Protein AF-A0A558DMS9-F1 (afdb_monomer)

Solvent-accessible surface area (backbone atoms only — not comparable to full-atom values): 8642 Å² total; per-residue (Å²): 132,70,65,67,60,57,53,51,52,50,53,49,52,50,54,50,53,58,48,52,55,51,52,51,56,48,52,54,50,48,52,52,50,51,58,52,42,61,64,50,72,78,49,98,41,76,70,55,54,54,52,42,57,51,50,52,56,46,49,56,48,51,50,52,49,54,73,65,46,48,56,64,59,50,47,47,48,49,48,51,48,54,68,63,24,43,17,42,51,52,49,53,51,38,53,75,72,70,45,51,57,54,52,51,13,58,65,29,76,53,48,40,69,59,46,51,34,24,46,70,58,78,39,86,80,55,91,53,44,60,38,43,19,60,66,68,64,29,17,46,61,14,54,63,67,29,82,92,74,38,63,58,60,53,75,85,127

Structure (mmCIF, N/CA/C/O backbone):
data_AF-A0A558DMS9-F1
#
_entry.id   AF-A0A558DMS9-F1
#
loop_
_atom_site.group_PDB
_atom_site.id
_atom_site.type_symbol
_atom_site.label_atom_id
_atom_site.label_alt_id
_atom_site.label_comp_id
_atom_site.label_asym_id
_atom_site.label_entity_id
_atom_site.label_seq_id
_atom_site.pdbx_PDB_ins_code
_atom_site.Cartn_x
_atom_site.Cartn_y
_atom_site.Cartn_z
_atom_site.occupancy
_atom_site.B_iso_or_equiv
_atom_site.auth_seq_id
_atom_site.auth_comp_id
_atom_site.auth_asym_id
_atom_site.auth_atom_id
_atom_site.pdbx_PDB_model_num
ATOM 1 N N . MET A 1 1 ? 2.269 20.772 12.773 1.00 45.16 1 MET A N 1
ATOM 2 C CA . MET A 1 1 ? 3.107 20.699 11.558 1.00 45.16 1 MET A CA 1
ATOM 3 C C . MET A 1 1 ? 3.693 19.303 11.498 1.00 45.16 1 MET A C 1
ATOM 5 O O . MET A 1 1 ? 4.487 18.946 12.363 1.00 45.16 1 MET A O 1
ATOM 9 N N . ASP A 1 2 ? 3.173 18.487 10.588 1.00 45.91 2 ASP A N 1
ATOM 10 C CA . ASP A 1 2 ? 3.443 17.053 10.488 1.00 45.91 2 ASP A CA 1
ATOM 11 C C . ASP A 1 2 ? 4.803 16.800 9.820 1.00 45.91 2 ASP A C 1
ATOM 13 O O . ASP A 1 2 ? 4.915 16.577 8.618 1.00 45.91 2 ASP A O 1
ATOM 17 N N . LYS A 1 3 ? 5.862 16.848 10.635 1.00 43.94 3 LYS A N 1
ATOM 18 C CA . LYS A 1 3 ? 7.249 16.634 10.195 1.00 43.94 3 LYS A CA 1
ATOM 19 C C . LYS A 1 3 ? 7.481 15.242 9.585 1.00 43.94 3 LYS A C 1
ATOM 21 O O . LYS A 1 3 ? 8.510 15.030 8.944 1.00 43.94 3 LYS A O 1
ATOM 26 N N . SER A 1 4 ? 6.574 14.285 9.803 1.00 47.12 4 SER A N 1
ATOM 27 C CA . SER A 1 4 ? 6.704 12.916 9.297 1.00 47.12 4 SER A CA 1
ATOM 28 C C . SER A 1 4 ? 6.374 12.838 7.806 1.00 47.12 4 SER A C 1
ATOM 30 O O . SER A 1 4 ? 7.122 12.214 7.053 1.00 47.12 4 SER A O 1
ATOM 32 N N . ASN A 1 5 ? 5.325 13.544 7.374 1.00 41.41 5 ASN A N 1
ATOM 33 C CA . ASN A 1 5 ? 4.910 13.609 5.974 1.00 41.41 5 ASN A CA 1
ATOM 34 C C . ASN A 1 5 ? 5.937 14.366 5.112 1.00 41.41 5 ASN A C 1
ATOM 36 O O . ASN A 1 5 ? 6.397 13.854 4.092 1.00 41.41 5 ASN A O 1
ATOM 40 N N . ASP A 1 6 ? 6.423 15.510 5.605 1.00 42.59 6 ASP A N 1
ATOM 41 C CA . ASP A 1 6 ? 7.440 16.315 4.912 1.00 42.59 6 ASP A CA 1
ATOM 42 C C . ASP A 1 6 ? 8.760 15.544 4.730 1.00 42.59 6 ASP A C 1
ATOM 44 O O . ASP A 1 6 ? 9.391 15.594 3.676 1.00 42.59 6 ASP A O 1
ATOM 48 N N . THR A 1 7 ? 9.161 14.752 5.730 1.00 44.72 7 THR A N 1
ATOM 49 C CA . THR A 1 7 ? 10.380 13.930 5.655 1.00 44.72 7 THR A CA 1
ATOM 50 C C . THR A 1 7 ? 10.251 12.799 4.630 1.00 44.72 7 THR A C 1
ATOM 52 O O . THR A 1 7 ? 11.232 12.449 3.971 1.00 44.72 7 THR A O 1
ATOM 55 N N . GLN A 1 8 ? 9.063 12.205 4.483 1.00 44.59 8 GLN A N 1
ATOM 56 C CA . GLN A 1 8 ? 8.821 11.163 3.481 1.00 44.59 8 GLN A CA 1
ATOM 57 C C . GLN A 1 8 ? 8.759 11.744 2.070 1.00 44.59 8 GLN A C 1
ATOM 59 O O . GLN A 1 8 ? 9.363 11.179 1.158 1.00 44.59 8 GLN A O 1
ATOM 64 N N . GLN A 1 9 ? 8.135 12.912 1.914 1.00 43.34 9 GLN A N 1
ATOM 65 C CA . GLN A 1 9 ? 8.091 13.624 0.643 1.00 43.34 9 GLN A CA 1
ATOM 66 C C . GLN A 1 9 ? 9.499 14.004 0.169 1.00 43.34 9 GLN A C 1
ATOM 68 O O . GLN A 1 9 ? 9.856 13.744 -0.975 1.00 43.34 9 GLN A O 1
ATOM 73 N N . VAL A 1 10 ? 10.346 14.524 1.063 1.00 45.84 10 VAL A N 1
ATOM 74 C CA . VAL A 1 10 ? 11.738 14.878 0.737 1.00 45.84 10 VAL A CA 1
ATOM 75 C C . VAL A 1 10 ? 12.563 13.646 0.350 1.00 45.84 10 VAL A C 1
ATOM 77 O O . VAL A 1 10 ? 13.302 13.686 -0.632 1.00 45.84 10 VAL A O 1
ATOM 80 N N . LYS A 1 11 ? 12.416 12.522 1.065 1.00 45.69 11 LYS A N 1
ATOM 81 C CA . LYS A 1 11 ? 13.085 11.257 0.706 1.00 45.69 11 LYS A CA 1
ATOM 82 C C . LYS A 1 11 ? 12.637 10.732 -0.656 1.00 45.69 11 LYS A C 1
ATOM 84 O O . LYS A 1 11 ? 13.452 10.183 -1.394 1.00 45.69 11 LYS A O 1
ATOM 89 N N . HIS A 1 12 ? 11.357 10.886 -0.981 1.00 44.72 12 HIS A N 1
ATOM 90 C CA . HIS A 1 12 ? 10.821 10.511 -2.281 1.00 44.72 12 HIS A CA 1
ATOM 91 C C . HIS A 1 12 ? 11.419 11.372 -3.397 1.00 44.72 12 HIS A C 1
ATOM 93 O O . HIS A 1 12 ? 11.981 10.819 -4.339 1.00 44.72 12 HIS A O 1
ATOM 99 N N . THR A 1 13 ? 11.409 12.697 -3.235 1.00 43.94 13 THR A N 1
ATOM 100 C CA . THR A 1 13 ? 11.973 13.636 -4.213 1.00 43.94 13 THR A CA 1
ATOM 101 C C . THR A 1 13 ? 13.469 13.406 -4.435 1.00 43.94 13 THR A C 1
ATOM 103 O O . THR A 1 13 ? 13.917 13.361 -5.574 1.00 43.94 13 THR A O 1
ATOM 106 N N . ILE A 1 14 ? 14.253 13.186 -3.371 1.00 45.88 14 ILE A N 1
ATOM 107 C CA . ILE A 1 14 ? 15.692 12.889 -3.486 1.00 45.88 14 ILE A CA 1
ATOM 108 C C . ILE A 1 14 ? 15.925 11.594 -4.272 1.00 45.88 14 ILE A C 1
ATOM 110 O O . ILE A 1 14 ? 16.760 11.560 -5.171 1.00 45.88 14 ILE A O 1
ATOM 114 N N . ASN A 1 15 ? 15.167 10.536 -3.978 1.00 43.75 15 ASN A N 1
ATOM 115 C CA . ASN A 1 15 ? 15.285 9.275 -4.711 1.00 43.75 15 ASN A CA 1
ATOM 116 C C . ASN A 1 15 ? 14.862 9.411 -6.182 1.00 43.75 15 ASN A C 1
ATOM 118 O O . ASN A 1 15 ? 15.450 8.749 -7.036 1.00 43.75 15 ASN A O 1
ATOM 122 N N . GLN A 1 16 ? 13.871 10.254 -6.487 1.00 45.78 16 GLN A N 1
ATOM 123 C CA . GLN A 1 16 ? 13.472 10.563 -7.863 1.00 45.78 16 GLN A CA 1
ATOM 124 C C . GLN A 1 16 ? 14.583 11.297 -8.620 1.00 45.78 16 GLN A C 1
ATOM 126 O O . GLN A 1 16 ? 14.939 10.866 -9.712 1.00 45.78 16 GLN A O 1
ATOM 131 N N . LEU A 1 17 ? 15.182 12.330 -8.017 1.00 43.41 17 LEU A N 1
ATOM 132 C CA . LEU A 1 17 ? 16.268 13.110 -8.623 1.00 43.41 17 LEU A CA 1
ATOM 133 C C . LEU A 1 17 ? 17.521 12.262 -8.873 1.00 43.41 17 LEU A C 1
ATOM 135 O O . LEU A 1 17 ? 18.005 12.218 -9.996 1.00 43.41 17 LEU A O 1
ATOM 139 N N . ILE A 1 18 ? 17.973 11.495 -7.871 1.00 49.28 18 ILE A N 1
ATOM 140 C CA . ILE A 1 18 ? 19.126 10.584 -8.012 1.00 49.28 18 ILE A CA 1
ATOM 141 C C . ILE A 1 18 ? 18.902 9.577 -9.146 1.00 49.28 18 ILE A C 1
ATOM 143 O O . ILE A 1 18 ? 19.837 9.202 -9.842 1.00 49.28 18 ILE A O 1
ATOM 147 N N . THR A 1 19 ? 17.664 9.118 -9.332 1.00 51.53 19 THR A N 1
ATOM 148 C CA . THR A 1 19 ? 17.351 8.151 -10.391 1.00 51.53 19 THR A CA 1
ATOM 149 C C . THR A 1 19 ? 17.368 8.803 -11.766 1.00 51.53 19 THR A C 1
ATOM 151 O O . THR A 1 19 ? 17.946 8.225 -12.677 1.00 51.53 19 THR A O 1
ATOM 154 N N . CYS A 1 20 ? 16.806 10.007 -11.892 1.00 51.50 20 CYS A N 1
ATOM 155 C CA . CYS A 1 20 ? 16.817 10.768 -13.138 1.00 51.50 20 CYS A CA 1
ATOM 156 C C . CYS A 1 20 ? 18.252 11.077 -13.594 1.00 51.50 20 CYS A C 1
ATOM 158 O O . CYS A 1 20 ? 18.570 10.903 -14.764 1.00 51.50 20 CYS A O 1
ATOM 160 N N . ASP A 1 21 ? 19.135 11.453 -12.662 1.00 52.41 21 ASP A N 1
ATOM 161 C CA . ASP A 1 21 ? 20.542 11.748 -12.964 1.00 52.41 21 ASP A CA 1
ATOM 162 C C . ASP A 1 21 ? 21.333 10.490 -13.373 1.00 52.41 21 ASP A C 1
ATOM 164 O O . ASP A 1 21 ? 22.206 10.554 -14.238 1.00 52.41 21 ASP A O 1
ATOM 168 N N . ILE A 1 22 ? 21.028 9.327 -12.779 1.00 55.91 22 ILE A N 1
ATOM 169 C CA . ILE A 1 22 ? 21.644 8.045 -13.163 1.00 55.91 22 ILE A CA 1
ATOM 170 C C . ILE A 1 22 ? 21.154 7.594 -14.543 1.00 55.91 22 ILE A C 1
ATOM 172 O O . ILE A 1 22 ? 21.956 7.103 -15.332 1.00 55.91 22 ILE A O 1
ATOM 176 N N . GLU A 1 23 ? 19.858 7.737 -14.830 1.00 57.91 23 GLU A N 1
ATOM 177 C CA . GLU A 1 23 ? 19.277 7.404 -16.136 1.00 57.91 23 GLU A CA 1
ATOM 178 C C . GLU A 1 23 ? 19.878 8.295 -17.234 1.00 57.91 23 GLU A C 1
ATOM 180 O O . GLU A 1 23 ? 20.416 7.763 -18.202 1.00 57.91 23 GLU A O 1
ATOM 185 N N . GLN A 1 24 ? 19.939 9.613 -17.014 1.00 60.78 24 GLN A N 1
ATOM 186 C CA . GLN A 1 24 ? 20.572 10.555 -17.943 1.00 60.78 24 GLN A CA 1
ATOM 187 C C . GLN A 1 24 ? 22.062 10.246 -18.159 1.00 60.78 24 GLN A C 1
ATOM 189 O O . GLN A 1 24 ? 22.531 10.216 -19.290 1.00 60.78 24 GLN A O 1
ATOM 194 N N . GLY A 1 25 ? 22.811 9.943 -17.092 1.00 62.88 25 GLY A N 1
ATOM 195 C CA . GLY A 1 25 ? 24.231 9.599 -17.205 1.00 62.88 25 GLY A CA 1
ATOM 196 C C . GLY A 1 25 ? 24.503 8.286 -17.953 1.00 62.88 25 GLY A C 1
ATOM 197 O O . GLY A 1 25 ? 25.584 8.116 -18.519 1.00 62.88 25 GLY A O 1
ATOM 198 N N . ILE A 1 26 ? 23.546 7.351 -17.966 1.00 61.25 26 ILE A N 1
ATOM 199 C CA . ILE A 1 26 ? 23.628 6.116 -18.758 1.00 61.25 26 ILE A CA 1
ATOM 200 C C . ILE A 1 26 ? 23.310 6.404 -20.226 1.00 61.25 26 ILE A C 1
ATOM 202 O O . ILE A 1 26 ? 24.049 5.931 -21.091 1.00 61.25 26 ILE A O 1
ATOM 206 N N . ASP A 1 27 ? 22.271 7.190 -20.504 1.00 57.38 27 ASP A N 1
ATOM 207 C CA . ASP A 1 27 ? 21.890 7.575 -21.866 1.00 57.38 27 ASP A CA 1
ATOM 208 C C . ASP A 1 27 ? 23.010 8.380 -22.547 1.00 57.38 27 ASP A C 1
ATOM 210 O O . ASP A 1 27 ? 23.439 8.027 -23.647 1.00 57.38 27 ASP A O 1
ATOM 214 N N . ASP A 1 28 ? 23.596 9.355 -21.844 1.00 62.84 28 ASP A N 1
ATOM 215 C CA . ASP A 1 28 ? 24.737 10.146 -22.324 1.00 62.84 28 ASP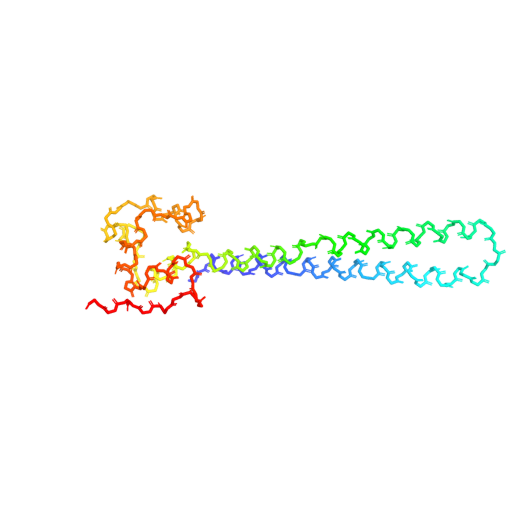 A CA 1
ATOM 216 C C . ASP A 1 28 ? 25.965 9.257 -22.619 1.00 62.84 28 ASP A C 1
ATOM 218 O O . ASP A 1 28 ? 26.708 9.473 -23.585 1.00 62.84 28 ASP A O 1
ATOM 222 N N . ALA A 1 29 ? 26.198 8.226 -21.796 1.00 56.59 29 ALA A N 1
ATOM 223 C CA . ALA A 1 29 ? 27.284 7.272 -22.003 1.00 56.59 29 ALA A CA 1
ATOM 224 C C . ALA A 1 29 ? 27.031 6.364 -23.217 1.00 56.59 29 ALA A C 1
ATOM 226 O O . ALA A 1 29 ? 27.971 6.066 -23.956 1.00 56.59 29 ALA A O 1
ATOM 227 N N . ILE A 1 30 ? 25.785 5.940 -23.447 1.00 59.72 30 ILE A N 1
ATOM 228 C CA . ILE A 1 30 ? 25.387 5.158 -24.625 1.00 59.72 30 ILE A CA 1
ATOM 229 C C . ILE A 1 30 ? 25.558 5.994 -25.895 1.00 59.72 30 ILE A C 1
ATOM 231 O O . ILE A 1 30 ? 26.208 5.532 -26.834 1.00 59.72 30 ILE A O 1
ATOM 235 N N . GLU A 1 31 ? 25.065 7.232 -25.902 1.00 64.19 31 GLU A N 1
ATOM 236 C CA . GLU A 1 31 ? 25.185 8.148 -27.038 1.00 64.19 31 GLU A CA 1
ATOM 237 C C . GLU A 1 31 ? 26.660 8.434 -27.355 1.00 64.19 31 GLU A C 1
ATOM 239 O O . GLU A 1 31 ? 27.102 8.296 -28.496 1.00 64.19 31 GLU A O 1
ATOM 244 N N . THR A 1 32 ? 27.479 8.697 -26.331 1.00 62.41 32 THR A N 1
ATOM 245 C CA . THR A 1 32 ? 28.927 8.899 -26.498 1.00 62.41 32 THR A CA 1
ATOM 246 C C . THR A 1 32 ? 29.613 7.670 -27.104 1.00 62.41 32 THR A C 1
ATOM 248 O O . THR A 1 32 ? 30.488 7.803 -27.966 1.00 62.41 32 THR A O 1
ATOM 251 N N . LEU A 1 33 ? 29.233 6.460 -26.684 1.00 59.47 33 LEU A N 1
ATOM 252 C CA . LEU A 1 33 ? 29.780 5.211 -27.218 1.00 59.47 33 LEU A CA 1
ATOM 253 C C . LEU A 1 33 ? 29.367 4.980 -28.678 1.00 59.47 33 LEU A C 1
ATOM 255 O O . LEU A 1 33 ? 30.213 4.577 -29.478 1.00 59.47 33 LEU A O 1
ATOM 259 N N . GLN A 1 34 ? 28.116 5.276 -29.036 1.00 64.12 34 GLN A N 1
ATOM 260 C CA . GLN A 1 34 ? 27.599 5.168 -30.405 1.00 64.12 34 GLN A CA 1
ATOM 261 C C . GLN A 1 34 ? 28.264 6.189 -31.340 1.00 64.12 34 GLN A C 1
ATOM 263 O O . GLN A 1 34 ? 28.833 5.807 -32.361 1.00 64.12 34 GLN A O 1
ATOM 268 N N . MET A 1 35 ? 28.331 7.462 -30.936 1.00 60.59 35 MET A N 1
ATOM 269 C CA . MET A 1 35 ? 29.022 8.516 -31.691 1.00 60.59 35 MET A CA 1
ATOM 270 C C . MET A 1 35 ? 30.518 8.218 -31.877 1.00 60.59 35 MET A C 1
ATOM 272 O O . MET A 1 35 ? 31.117 8.562 -32.900 1.00 60.59 35 MET A O 1
ATOM 276 N N . THR A 1 36 ? 31.157 7.588 -30.885 1.00 56.31 36 THR A N 1
ATOM 277 C CA . THR A 1 36 ? 32.565 7.180 -30.985 1.00 56.31 36 THR A CA 1
ATOM 278 C C . THR A 1 36 ? 32.736 5.997 -31.939 1.00 56.31 36 THR A C 1
ATOM 280 O O . THR A 1 36 ? 33.696 5.983 -32.705 1.00 56.31 36 THR A O 1
ATOM 283 N N . ALA A 1 37 ? 31.812 5.034 -31.939 1.00 57.00 37 ALA A N 1
ATOM 284 C CA . ALA A 1 37 ? 31.821 3.909 -32.870 1.00 57.00 37 ALA A CA 1
ATOM 285 C C . ALA A 1 37 ? 31.676 4.378 -34.331 1.00 57.00 37 ALA A C 1
ATOM 287 O O . ALA A 1 37 ? 32.526 4.039 -35.152 1.00 57.00 37 ALA A O 1
ATOM 288 N N . GLU A 1 38 ? 30.704 5.248 -34.626 1.00 64.06 38 GLU A N 1
ATOM 289 C CA . GLU A 1 38 ? 30.483 5.819 -35.968 1.00 64.06 38 GLU A CA 1
ATOM 290 C C . GLU A 1 38 ? 31.708 6.585 -36.493 1.00 64.06 38 GLU A C 1
ATOM 292 O O . GLU A 1 38 ? 32.111 6.442 -37.648 1.00 64.06 38 GLU A O 1
ATOM 297 N N . ARG A 1 39 ? 32.369 7.373 -35.635 1.00 63.16 39 ARG A N 1
ATOM 298 C CA . ARG A 1 39 ? 33.606 8.083 -36.007 1.00 63.16 39 ARG A CA 1
ATOM 299 C C . ARG A 1 39 ? 34.733 7.129 -36.400 1.00 63.16 39 ARG A C 1
ATOM 301 O O . ARG A 1 39 ? 35.515 7.443 -37.300 1.00 63.16 39 ARG A O 1
ATOM 308 N N . LEU A 1 40 ? 34.824 5.982 -35.734 1.00 58.38 40 LEU A N 1
ATOM 309 C CA . LEU A 1 40 ? 35.867 4.986 -35.964 1.00 58.38 40 LEU A CA 1
ATOM 310 C C . LEU A 1 40 ? 35.593 4.097 -37.192 1.00 58.38 40 LEU A C 1
ATOM 312 O O . LEU A 1 40 ? 36.546 3.528 -37.719 1.00 58.38 40 LEU A O 1
ATOM 316 N N . GLU A 1 41 ? 34.355 4.010 -37.696 1.00 61.06 41 GLU A N 1
ATOM 317 C CA . GLU A 1 41 ? 34.027 3.252 -38.922 1.00 61.06 41 GLU A CA 1
ATOM 318 C C . GLU A 1 41 ? 34.724 3.810 -40.174 1.00 61.06 41 GLU A C 1
ATOM 320 O O . GLU A 1 41 ? 34.993 3.074 -41.123 1.00 61.06 41 GLU A O 1
ATOM 325 N N . SER A 1 42 ? 35.071 5.101 -40.160 1.00 62.50 42 SER A N 1
ATOM 326 C CA . SER A 1 42 ? 35.782 5.783 -41.251 1.00 62.50 42 SER A CA 1
ATOM 327 C C . SER A 1 42 ? 37.286 5.468 -41.332 1.00 62.50 42 SER A C 1
ATOM 329 O O . SER A 1 42 ? 37.948 5.868 -42.292 1.00 62.50 42 SER A O 1
ATOM 331 N N . LEU A 1 43 ? 37.838 4.755 -40.343 1.00 58.59 43 LEU A N 1
ATOM 332 C CA . LEU A 1 43 ? 39.261 4.433 -40.240 1.00 58.59 43 LEU A CA 1
ATOM 333 C C . LEU A 1 43 ? 39.495 2.950 -40.572 1.00 58.59 43 LEU A C 1
ATOM 335 O O . LEU A 1 43 ? 39.112 2.057 -39.816 1.00 58.59 43 LEU A O 1
ATOM 339 N N . ASP A 1 44 ? 40.157 2.666 -41.698 1.00 58.22 44 ASP A N 1
ATOM 340 C CA . ASP A 1 44 ? 40.409 1.295 -42.175 1.00 58.22 44 ASP A CA 1
ATOM 341 C C . ASP A 1 44 ? 41.629 0.642 -41.486 1.00 58.22 44 ASP A C 1
ATOM 343 O O . ASP A 1 44 ? 42.569 0.189 -42.134 1.00 58.22 44 ASP A O 1
ATOM 347 N N . ASP A 1 45 ? 41.630 0.616 -40.146 1.00 64.12 45 ASP A N 1
ATOM 348 C CA . ASP A 1 45 ? 42.685 -0.004 -39.333 1.00 64.12 45 ASP A CA 1
ATOM 349 C C . ASP A 1 45 ? 42.175 -1.275 -38.608 1.00 64.12 45 ASP A C 1
ATOM 351 O O . ASP A 1 45 ? 41.174 -1.231 -37.882 1.00 64.12 45 ASP A O 1
ATOM 355 N N . PRO A 1 46 ? 42.844 -2.435 -38.761 1.00 56.69 46 PRO A N 1
ATOM 356 C CA . PRO A 1 46 ? 42.415 -3.699 -38.154 1.00 56.69 46 PRO A CA 1
ATOM 357 C C . PRO A 1 46 ? 42.395 -3.709 -36.615 1.00 56.69 46 PRO A C 1
ATOM 359 O O . PRO A 1 46 ? 41.578 -4.416 -36.017 1.00 56.69 46 PRO A O 1
ATOM 362 N N . GLY A 1 47 ? 43.282 -2.951 -35.963 1.00 54.56 47 GLY A N 1
ATOM 363 C CA . GLY A 1 47 ? 43.313 -2.792 -34.508 1.00 54.56 47 GLY A CA 1
ATOM 364 C C . GLY A 1 47 ? 42.132 -1.960 -34.012 1.00 54.56 47 GLY A C 1
ATOM 365 O O . GLY A 1 47 ? 41.475 -2.334 -33.036 1.00 54.56 47 GLY A O 1
ATOM 366 N N . ILE A 1 48 ? 41.794 -0.902 -34.752 1.00 56.50 48 ILE A N 1
ATOM 367 C CA . ILE A 1 48 ? 40.628 -0.048 -34.497 1.00 56.50 48 ILE A CA 1
ATOM 368 C C . ILE A 1 48 ? 39.323 -0.833 -34.677 1.00 56.50 48 ILE A C 1
ATOM 370 O O . ILE A 1 48 ? 38.470 -0.791 -33.792 1.00 56.50 48 ILE A O 1
ATOM 374 N N . LYS A 1 49 ? 39.193 -1.652 -35.729 1.00 49.34 49 LYS A N 1
ATOM 375 C CA . LYS A 1 49 ? 38.005 -2.506 -35.956 1.00 49.34 49 LYS A CA 1
ATOM 376 C C . LYS A 1 49 ? 37.735 -3.493 -34.816 1.00 49.34 49 LYS A C 1
ATOM 378 O O . LYS A 1 49 ? 36.581 -3.794 -34.509 1.00 49.34 49 LYS A O 1
ATOM 383 N N . ASN A 1 50 ? 38.778 -4.006 -34.163 1.00 52.06 50 ASN A N 1
ATOM 384 C CA . ASN A 1 50 ? 38.618 -4.901 -33.013 1.00 52.06 50 ASN A CA 1
ATOM 385 C C . ASN A 1 50 ? 38.166 -4.160 -31.745 1.00 52.06 50 ASN A C 1
ATOM 387 O O . ASN A 1 50 ? 37.356 -4.704 -30.988 1.00 52.06 50 ASN A O 1
ATOM 391 N N . ALA A 1 51 ? 38.642 -2.927 -31.538 1.00 52.19 51 ALA A N 1
ATOM 392 C CA . ALA A 1 51 ? 38.179 -2.050 -30.463 1.00 52.19 51 ALA A CA 1
ATOM 393 C C . ALA A 1 51 ? 36.716 -1.617 -30.673 1.00 52.19 51 ALA A C 1
ATOM 395 O O . ALA A 1 51 ? 35.921 -1.673 -29.737 1.00 52.19 51 ALA A O 1
ATOM 396 N N . LEU A 1 52 ? 36.335 -1.307 -31.914 1.00 53.22 52 LEU A N 1
ATOM 397 C CA . LEU A 1 52 ? 34.974 -0.950 -32.330 1.00 53.22 52 LEU A CA 1
ATOM 398 C C . LEU A 1 52 ? 33.971 -2.059 -31.993 1.00 53.22 52 LEU A C 1
ATOM 400 O O . LEU A 1 52 ? 33.027 -1.850 -31.237 1.00 53.22 52 LEU A O 1
ATOM 404 N N . ARG A 1 53 ? 34.278 -3.297 -32.395 1.00 58.84 53 ARG A N 1
ATOM 405 C CA . ARG A 1 53 ? 33.467 -4.475 -32.047 1.00 58.84 53 ARG A CA 1
ATOM 406 C C . ARG A 1 53 ? 33.374 -4.716 -30.537 1.00 58.84 53 ARG A C 1
ATOM 408 O O . ARG A 1 53 ? 32.415 -5.323 -30.064 1.00 58.84 53 ARG A O 1
ATOM 415 N N . ALA A 1 54 ? 34.392 -4.334 -29.762 1.00 58.66 54 ALA A N 1
ATOM 416 C CA . ALA A 1 54 ? 34.353 -4.452 -28.304 1.00 58.66 54 ALA A CA 1
ATOM 417 C C . ALA A 1 54 ? 33.436 -3.396 -27.668 1.00 58.66 54 ALA A C 1
ATOM 419 O O . ALA A 1 54 ? 32.719 -3.730 -26.721 1.00 58.66 54 ALA A O 1
ATOM 420 N N . LEU A 1 55 ? 33.423 -2.179 -28.218 1.00 54.31 55 LEU A N 1
ATOM 421 C CA . LEU A 1 55 ? 32.533 -1.087 -27.821 1.00 54.31 55 LEU A CA 1
ATOM 422 C C . LEU A 1 55 ? 31.075 -1.394 -28.181 1.00 54.31 55 LEU A C 1
ATOM 424 O O . LEU A 1 55 ? 30.227 -1.338 -27.293 1.00 54.31 55 LEU A O 1
ATOM 428 N N . GLU A 1 56 ? 30.797 -1.851 -29.404 1.00 57.09 56 GLU A N 1
ATOM 429 C CA . GLU A 1 56 ? 29.461 -2.296 -29.844 1.00 57.09 56 GLU A CA 1
ATOM 430 C C . GLU A 1 56 ? 28.902 -3.393 -28.927 1.00 57.09 56 GLU A C 1
ATOM 432 O O . GLU A 1 56 ? 27.786 -3.302 -28.419 1.00 57.09 56 GLU A O 1
ATOM 437 N N . ARG A 1 57 ? 29.717 -4.411 -28.608 1.00 62.62 57 ARG A N 1
ATOM 438 C CA . ARG A 1 57 ? 29.331 -5.466 -27.654 1.00 62.62 57 ARG A CA 1
ATOM 439 C C . ARG A 1 57 ? 29.088 -4.935 -26.245 1.00 62.62 57 ARG A C 1
ATOM 441 O O . ARG A 1 57 ? 28.387 -5.583 -25.469 1.00 62.62 57 ARG A O 1
ATOM 448 N N . CYS A 1 58 ? 29.732 -3.840 -25.849 1.00 52.12 58 CYS A N 1
ATOM 449 C CA . CYS A 1 58 ? 29.507 -3.204 -24.554 1.00 52.12 58 CYS A CA 1
ATOM 450 C C . CYS A 1 58 ? 28.178 -2.439 -24.548 1.00 52.12 58 CYS A C 1
ATOM 452 O O . CYS A 1 58 ? 27.365 -2.682 -23.659 1.00 52.12 58 CYS A O 1
ATOM 454 N N . ALA A 1 59 ? 27.925 -1.630 -25.580 1.00 52.09 59 ALA A N 1
ATOM 455 C CA . ALA A 1 59 ? 26.677 -0.893 -25.770 1.00 52.09 59 ALA A CA 1
ATOM 456 C C . ALA A 1 59 ? 25.462 -1.836 -25.822 1.00 52.09 59 ALA A C 1
ATOM 458 O O . ALA A 1 59 ? 24.556 -1.705 -25.002 1.00 52.09 59 ALA A O 1
ATOM 459 N N . SER A 1 60 ? 25.494 -2.893 -26.646 1.00 60.44 60 SER A N 1
ATOM 460 C CA . SER A 1 60 ? 24.392 -3.868 -26.702 1.00 60.44 60 SER A CA 1
ATOM 461 C C . SER A 1 60 ? 24.170 -4.625 -25.384 1.00 60.44 60 SER A C 1
ATOM 463 O O . SER A 1 60 ? 23.047 -5.029 -25.088 1.00 60.44 60 SER A O 1
ATOM 465 N N . ARG A 1 61 ? 25.212 -4.842 -24.564 1.00 61.38 61 ARG A N 1
ATOM 466 C CA . ARG A 1 61 ? 25.051 -5.458 -23.230 1.00 61.38 61 ARG A CA 1
ATOM 467 C C . ARG A 1 61 ? 24.419 -4.497 -22.229 1.00 61.38 61 ARG A C 1
ATOM 469 O O . ARG A 1 61 ? 23.628 -4.950 -21.405 1.00 61.38 61 ARG A O 1
ATOM 476 N N . LEU A 1 62 ? 24.749 -3.209 -22.303 1.00 56.66 62 LEU A N 1
ATOM 477 C CA . LEU A 1 62 ? 24.118 -2.166 -21.495 1.00 56.66 62 LEU A CA 1
ATOM 478 C C . LEU A 1 62 ? 22.638 -2.004 -21.861 1.00 56.66 62 LEU A C 1
ATOM 480 O O . LEU A 1 62 ? 21.799 -2.074 -20.967 1.00 56.66 62 LEU A O 1
ATOM 484 N N . GLU A 1 63 ? 22.308 -1.918 -23.151 1.00 59.19 63 GLU A N 1
ATOM 485 C CA . GLU A 1 63 ? 20.921 -1.859 -23.637 1.00 59.19 63 GLU A CA 1
ATOM 486 C C . GLU A 1 63 ? 20.111 -3.088 -23.201 1.00 59.19 63 GLU A C 1
ATOM 488 O O . GLU A 1 63 ? 19.016 -2.961 -22.655 1.00 59.19 63 GLU A O 1
ATOM 493 N N . GLN A 1 64 ? 20.661 -4.299 -23.349 1.00 59.6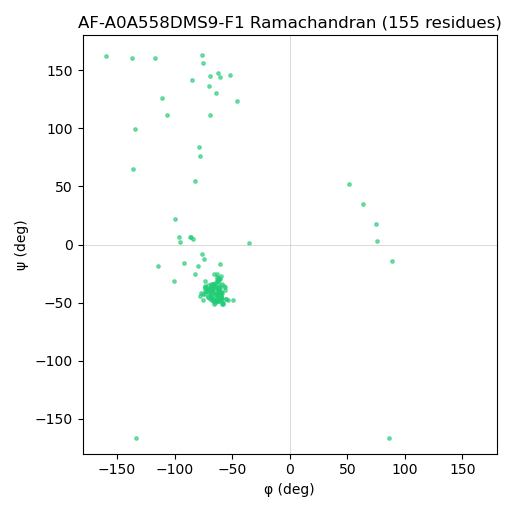9 64 GLN A N 1
ATOM 494 C CA . GLN A 1 64 ? 19.995 -5.524 -22.890 1.00 59.69 64 GLN A CA 1
ATOM 495 C C . GLN A 1 64 ? 19.818 -5.573 -21.369 1.00 59.69 64 GLN A C 1
ATOM 497 O O . GLN A 1 64 ? 18.828 -6.129 -20.895 1.00 59.69 64 GLN A O 1
ATOM 502 N N . HIS A 1 65 ? 20.756 -5.021 -20.597 1.00 53.66 65 HIS A N 1
ATOM 503 C CA . HIS A 1 65 ? 20.655 -4.932 -19.141 1.00 53.66 65 HIS A CA 1
ATOM 504 C C . HIS A 1 65 ? 19.648 -3.862 -18.701 1.00 53.66 65 HIS A C 1
ATOM 506 O O . HIS A 1 65 ? 18.983 -4.067 -17.694 1.00 53.66 65 HIS A O 1
ATOM 512 N N . TYR A 1 66 ? 19.476 -2.775 -19.456 1.00 53.41 66 TYR A N 1
ATOM 513 C CA . TYR A 1 66 ? 18.485 -1.726 -19.198 1.00 53.41 66 TYR A CA 1
ATOM 514 C C . TYR A 1 66 ? 17.061 -2.178 -19.571 1.00 53.41 66 TYR A C 1
ATOM 516 O O . TYR A 1 66 ? 16.138 -2.038 -18.777 1.00 53.41 66 TYR A O 1
ATOM 524 N N . VAL A 1 67 ? 16.895 -2.857 -20.714 1.00 54.22 67 VAL A N 1
ATOM 525 C CA . VAL A 1 67 ? 15.623 -3.485 -21.126 1.00 54.22 67 VAL A CA 1
ATOM 526 C C . VAL A 1 67 ? 15.224 -4.644 -20.197 1.00 54.22 67 VAL A C 1
ATOM 528 O O . VAL A 1 67 ? 14.037 -4.829 -19.932 1.00 54.22 67 VAL A O 1
ATOM 531 N N . LYS A 1 68 ? 16.187 -5.427 -19.679 1.00 49.12 68 LYS A N 1
ATOM 532 C CA . LYS A 1 68 ? 15.927 -6.504 -18.698 1.00 49.12 68 LYS A CA 1
ATOM 533 C C . LYS A 1 68 ? 15.816 -6.014 -17.260 1.00 49.12 68 LYS A C 1
ATOM 535 O O . LYS A 1 68 ? 15.149 -6.679 -16.470 1.00 49.12 68 LYS A O 1
ATOM 540 N N . ASN A 1 69 ? 16.426 -4.883 -16.902 1.00 50.62 69 ASN A N 1
ATOM 541 C CA . ASN A 1 69 ? 16.158 -4.223 -15.631 1.00 50.62 69 ASN A CA 1
ATOM 542 C C . ASN A 1 69 ? 14.839 -3.470 -15.721 1.00 50.62 69 ASN A C 1
ATOM 544 O O . ASN A 1 69 ? 14.747 -2.249 -15.646 1.00 50.62 69 ASN A O 1
ATOM 548 N N . ASP A 1 70 ? 13.805 -4.291 -15.643 1.00 54.31 70 ASP A N 1
ATOM 549 C CA . ASP A 1 70 ? 12.569 -4.104 -14.905 1.00 54.31 70 ASP A CA 1
ATOM 550 C C . ASP A 1 70 ? 12.731 -3.353 -13.564 1.00 54.31 70 ASP A C 1
ATOM 552 O O . ASP A 1 70 ? 11.760 -3.190 -12.867 1.00 54.31 70 ASP A O 1
ATOM 556 N N . MET A 1 71 ? 13.901 -2.878 -13.126 1.00 50.72 71 MET A N 1
ATOM 557 C CA . MET A 1 71 ? 14.083 -2.192 -11.849 1.00 50.72 71 MET A CA 1
ATOM 558 C C . MET A 1 71 ? 13.315 -0.871 -11.781 1.00 50.72 71 MET A C 1
ATOM 560 O O . MET A 1 71 ? 12.736 -0.602 -10.742 1.00 50.72 71 MET A O 1
ATOM 564 N N . ALA A 1 72 ? 13.210 -0.069 -12.846 1.00 50.47 72 ALA A N 1
ATOM 565 C CA . ALA A 1 72 ? 12.383 1.146 -12.816 1.00 50.47 72 ALA A CA 1
ATOM 566 C C . ALA A 1 72 ? 10.877 0.823 -12.856 1.00 50.47 72 ALA A C 1
ATOM 568 O O . ALA A 1 72 ? 10.100 1.409 -12.101 1.00 50.47 72 ALA A O 1
ATOM 569 N N . LYS A 1 73 ? 10.460 -0.163 -13.665 1.00 51.34 73 LYS A N 1
ATOM 570 C CA . LYS A 1 73 ? 9.066 -0.641 -13.742 1.00 51.34 73 LYS A CA 1
ATOM 571 C C . LYS A 1 73 ? 8.635 -1.411 -12.499 1.00 51.34 73 LYS A C 1
ATOM 573 O O . LYS A 1 73 ? 7.577 -1.121 -11.967 1.00 51.34 73 LYS A O 1
ATOM 578 N N . ALA A 1 74 ? 9.451 -2.322 -11.993 1.00 50.34 74 ALA A N 1
ATOM 579 C CA . ALA A 1 74 ? 9.270 -3.063 -10.752 1.00 50.34 74 ALA A CA 1
ATOM 580 C C . ALA A 1 74 ? 9.392 -2.154 -9.536 1.00 50.34 74 ALA A C 1
ATOM 582 O O . ALA A 1 74 ? 8.621 -2.339 -8.609 1.00 50.34 74 ALA A O 1
ATOM 583 N N . ARG A 1 75 ? 10.268 -1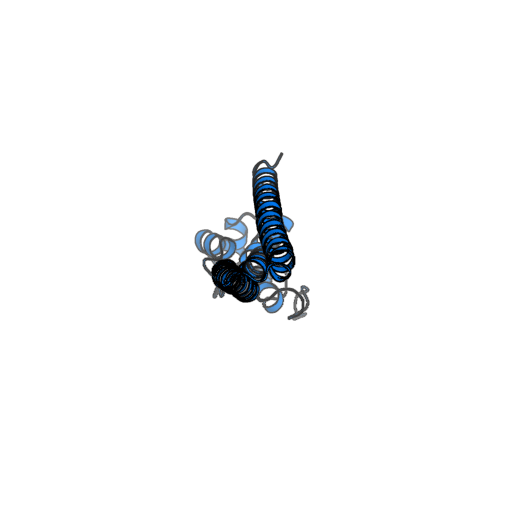.139 -9.519 1.00 53.66 75 ARG A N 1
ATOM 584 C CA . ARG A 1 75 ? 10.307 -0.153 -8.423 1.00 53.66 75 ARG A CA 1
ATOM 585 C C . ARG A 1 75 ? 9.110 0.784 -8.485 1.00 53.66 75 ARG A C 1
ATOM 587 O O . ARG A 1 75 ? 8.538 1.050 -7.439 1.00 53.6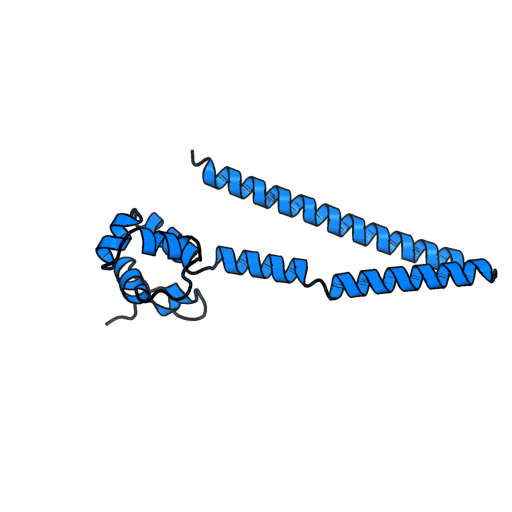6 75 ARG A O 1
ATOM 594 N N . THR A 1 76 ? 8.663 1.199 -9.671 1.00 52.50 76 THR A N 1
ATOM 595 C CA . THR A 1 76 ? 7.391 1.923 -9.859 1.00 52.50 76 THR A CA 1
ATOM 596 C C . THR A 1 76 ? 6.194 1.057 -9.467 1.00 52.50 76 THR A C 1
ATOM 598 O O . THR A 1 76 ? 5.317 1.522 -8.752 1.00 52.50 76 THR A O 1
ATOM 601 N N . ALA A 1 77 ? 6.164 -0.221 -9.846 1.00 54.09 77 ALA A N 1
ATOM 602 C CA . ALA A 1 77 ? 5.124 -1.172 -9.466 1.00 54.09 77 ALA A CA 1
ATOM 603 C C . ALA A 1 77 ? 5.155 -1.474 -7.963 1.00 54.09 77 ALA A C 1
ATOM 605 O O . ALA A 1 77 ? 4.100 -1.565 -7.349 1.00 54.09 77 ALA A O 1
ATOM 606 N N . LEU A 1 78 ? 6.339 -1.559 -7.352 1.00 56.62 78 LEU A N 1
ATOM 607 C CA . LEU A 1 78 ? 6.537 -1.698 -5.909 1.00 56.62 78 LEU A CA 1
ATOM 608 C C . LEU A 1 78 ? 6.076 -0.432 -5.179 1.00 56.62 78 LEU A C 1
ATOM 610 O O . LEU A 1 78 ? 5.430 -0.542 -4.143 1.00 56.62 78 LEU A O 1
ATOM 614 N N . TYR A 1 79 ? 6.350 0.754 -5.731 1.00 56.66 79 TYR A N 1
ATOM 615 C CA . TYR A 1 79 ? 5.918 2.040 -5.182 1.00 56.66 79 TYR A CA 1
ATOM 616 C C . TYR A 1 79 ? 4.395 2.197 -5.268 1.00 56.66 79 TYR A C 1
ATOM 618 O O . TYR A 1 79 ? 3.745 2.471 -4.264 1.00 56.66 79 TYR A O 1
ATOM 626 N N . LEU A 1 80 ? 3.803 1.901 -6.428 1.00 57.06 80 LEU A N 1
ATOM 627 C CA . LEU A 1 80 ? 2.354 1.882 -6.634 1.00 57.06 80 LEU A CA 1
ATOM 628 C C . LEU A 1 80 ? 1.668 0.825 -5.761 1.00 57.06 80 LEU A C 1
ATOM 630 O O . LEU A 1 80 ? 0.611 1.095 -5.199 1.00 57.06 80 LEU A O 1
ATOM 634 N N . ALA A 1 81 ? 2.250 -0.369 -5.622 1.00 56.78 81 ALA A N 1
ATOM 635 C CA . ALA A 1 81 ? 1.725 -1.424 -4.757 1.00 56.78 81 ALA A CA 1
ATOM 636 C C . ALA A 1 81 ? 1.845 -1.063 -3.269 1.00 56.78 81 ALA A C 1
ATOM 638 O O . ALA A 1 81 ? 0.963 -1.416 -2.487 1.00 56.78 81 ALA A O 1
ATOM 639 N N . ALA A 1 82 ? 2.900 -0.344 -2.877 1.00 53.94 82 ALA A N 1
ATOM 640 C CA . ALA A 1 82 ? 3.073 0.163 -1.523 1.00 53.94 82 ALA A CA 1
ATOM 641 C C . ALA A 1 82 ? 2.064 1.279 -1.211 1.00 53.94 82 ALA A C 1
ATOM 643 O O . ALA A 1 82 ? 1.389 1.194 -0.189 1.00 53.94 82 ALA A O 1
ATOM 644 N N . GLU A 1 83 ? 1.879 2.263 -2.097 1.00 59.47 83 GLU A N 1
ATOM 645 C CA . GLU A 1 83 ? 0.887 3.340 -1.929 1.00 59.47 83 GLU A CA 1
ATOM 646 C C . GLU A 1 83 ? -0.561 2.841 -1.993 1.00 59.47 83 GLU A C 1
ATOM 648 O O . GLU A 1 83 ? -1.437 3.339 -1.286 1.00 59.47 83 GLU A O 1
ATOM 653 N N . LYS A 1 84 ? -0.829 1.826 -2.818 1.00 68.94 84 LYS A N 1
ATOM 654 C CA . LYS A 1 84 ? -2.154 1.214 -2.975 1.00 68.94 84 LYS A CA 1
ATOM 655 C C . LYS A 1 84 ? -2.286 -0.086 -2.182 1.00 68.94 84 LYS A C 1
ATOM 657 O O . LYS A 1 84 ? -3.127 -0.919 -2.506 1.00 68.94 84 LYS A O 1
ATOM 662 N N . GLY A 1 85 ? -1.472 -0.302 -1.154 1.00 84.75 85 GLY A N 1
ATOM 663 C CA . GLY A 1 85 ? -1.538 -1.507 -0.331 1.00 84.75 85 GLY A CA 1
ATOM 664 C C . GLY A 1 85 ? -2.730 -1.499 0.632 1.00 84.75 85 GLY A C 1
ATOM 665 O O . GLY A 1 85 ? -3.214 -0.441 1.040 1.00 84.75 85 GLY A O 1
ATOM 666 N N . LEU A 1 86 ? -3.170 -2.688 1.065 1.00 92.56 86 LEU A N 1
ATOM 667 C CA . LEU A 1 86 ? -4.187 -2.844 2.119 1.00 92.56 86 LEU A CA 1
ATOM 668 C C . LEU A 1 86 ? -3.852 -1.994 3.353 1.00 92.56 86 LEU A C 1
ATOM 670 O O . LEU A 1 86 ? -4.707 -1.268 3.853 1.00 92.56 86 LEU A O 1
ATOM 674 N N . GLY A 1 87 ? -2.601 -2.059 3.819 1.00 93.25 87 GLY A N 1
ATOM 675 C CA . GLY A 1 87 ? -2.157 -1.338 5.010 1.00 93.25 87 GLY A CA 1
ATOM 676 C C . GLY A 1 87 ? -2.311 0.178 4.894 1.00 93.25 87 GLY A C 1
ATOM 677 O O . GLY A 1 87 ? -2.783 0.818 5.833 1.00 93.25 87 GLY A O 1
ATOM 678 N N . VAL A 1 88 ? -2.000 0.742 3.722 1.00 89.88 88 VAL A N 1
ATOM 679 C CA . VAL A 1 88 ? -2.151 2.179 3.457 1.00 89.88 88 VAL A CA 1
ATOM 680 C C . VAL A 1 88 ? -3.622 2.579 3.416 1.00 89.88 88 VAL A C 1
ATOM 682 O O . VAL A 1 88 ? -3.998 3.566 4.047 1.00 89.88 88 VAL A O 1
ATOM 685 N N . ARG A 1 89 ? -4.483 1.791 2.754 1.00 93.75 89 ARG A N 1
ATOM 686 C CA . ARG A 1 89 ? -5.934 2.047 2.756 1.00 93.75 89 ARG A CA 1
ATOM 687 C C . ARG A 1 89 ? -6.522 2.009 4.165 1.00 93.75 89 ARG A C 1
ATOM 689 O O . ARG A 1 89 ? -7.255 2.924 4.529 1.00 93.75 89 ARG A O 1
ATOM 696 N N . VAL A 1 90 ? -6.178 0.991 4.959 1.00 96.06 90 VAL A N 1
ATOM 697 C CA . VAL A 1 90 ? -6.642 0.856 6.351 1.00 96.06 90 VAL A CA 1
ATOM 698 C C . VAL A 1 90 ? -6.217 2.065 7.179 1.00 96.06 90 VAL A C 1
ATOM 700 O O . VAL A 1 90 ? -7.067 2.678 7.823 1.00 96.06 90 VAL A O 1
ATOM 703 N N . ARG A 1 91 ? -4.935 2.452 7.116 1.00 95.06 91 ARG A N 1
ATOM 704 C CA . ARG A 1 91 ? -4.414 3.618 7.840 1.00 95.06 91 ARG A CA 1
ATOM 705 C C . ARG A 1 91 ? -5.151 4.899 7.449 1.00 95.06 91 ARG A C 1
ATOM 707 O O . ARG A 1 91 ? -5.661 5.594 8.322 1.00 95.06 91 ARG A O 1
ATOM 714 N N . ARG A 1 92 ? -5.263 5.167 6.145 1.00 93.12 92 ARG A N 1
ATOM 715 C CA . ARG A 1 92 ? -5.902 6.378 5.611 1.00 93.12 92 ARG A CA 1
ATOM 716 C C . ARG A 1 92 ? -7.363 6.498 6.041 1.00 93.12 92 ARG A C 1
ATOM 718 O O . ARG A 1 92 ? -7.798 7.579 6.421 1.00 93.12 92 ARG A O 1
ATOM 725 N N . LEU A 1 93 ? -8.128 5.408 5.975 1.00 95.19 93 LEU A N 1
ATOM 726 C CA . LEU A 1 93 ? -9.532 5.405 6.398 1.00 95.19 93 LEU A CA 1
ATOM 727 C C . LEU A 1 93 ? -9.656 5.599 7.904 1.00 95.19 93 LEU A C 1
ATOM 729 O O . LEU A 1 93 ? -10.445 6.431 8.336 1.00 95.19 93 LEU A O 1
ATOM 733 N N . ARG A 1 94 ? -8.846 4.874 8.685 1.00 97.31 94 ARG A N 1
ATOM 734 C CA . ARG A 1 94 ? -8.810 4.983 10.145 1.00 97.31 94 ARG A CA 1
ATOM 735 C C . ARG A 1 94 ? -8.539 6.421 10.588 1.00 97.31 94 ARG A C 1
ATOM 737 O O . ARG A 1 94 ? -9.235 6.934 11.457 1.00 97.31 94 ARG A O 1
ATOM 744 N N . GLU A 1 95 ? -7.544 7.065 9.987 1.00 95.44 95 GLU A N 1
ATOM 745 C CA . GLU A 1 95 ? -7.190 8.458 10.274 1.00 95.44 95 GLU A CA 1
ATOM 746 C C . GLU A 1 95 ? -8.270 9.429 9.795 1.00 95.44 95 GLU A C 1
ATOM 748 O O . GLU A 1 95 ? -8.605 10.363 10.518 1.00 95.44 95 GLU A O 1
ATOM 753 N N . GLY A 1 96 ? -8.882 9.168 8.636 1.00 92.81 96 GLY A N 1
ATOM 754 C CA . GLY A 1 96 ? -9.987 9.971 8.109 1.00 92.81 96 GLY A CA 1
ATOM 755 C C . GLY A 1 96 ? -11.233 9.986 8.999 1.00 92.81 96 GLY A C 1
ATOM 756 O O . GLY A 1 96 ? -11.943 10.986 9.020 1.00 92.81 96 GLY A O 1
ATOM 757 N N . VAL A 1 97 ? -11.478 8.917 9.766 1.00 93.19 97 VAL A N 1
ATOM 758 C CA . VAL A 1 97 ? -12.559 8.854 10.769 1.00 93.19 97 VAL A CA 1
ATOM 759 C C . VAL A 1 97 ? -12.088 9.183 12.195 1.00 93.19 97 VAL A C 1
ATOM 761 O O . VAL A 1 97 ? -12.859 9.063 13.143 1.00 93.19 97 VAL A O 1
ATOM 764 N N . GLY A 1 98 ? -10.829 9.603 12.372 1.00 94.75 98 GLY A N 1
ATOM 765 C CA . GLY A 1 98 ? -10.282 10.039 13.662 1.00 94.75 98 GLY A CA 1
ATOM 766 C C . GLY A 1 98 ? -9.969 8.916 14.659 1.00 94.75 98 GLY A C 1
ATOM 767 O O . GLY A 1 98 ? -9.820 9.175 15.852 1.00 94.75 98 GLY A O 1
ATOM 768 N N . PHE A 1 99 ? -9.859 7.664 14.212 1.00 97.19 99 PHE A N 1
ATOM 769 C CA . PHE A 1 99 ? -9.585 6.531 15.096 1.00 97.19 99 PHE A CA 1
ATOM 770 C C . PHE A 1 99 ? -8.091 6.343 15.371 1.00 97.19 99 PHE A C 1
ATOM 772 O O . PHE A 1 99 ? -7.246 6.406 14.476 1.00 97.19 99 PHE A O 1
ATOM 779 N N . THR A 1 100 ? -7.748 5.983 16.609 1.00 98.06 100 THR A N 1
ATOM 780 C CA . THR A 1 100 ? -6.438 5.382 16.907 1.00 98.06 100 THR A CA 1
ATOM 781 C C . THR A 1 100 ? -6.406 3.915 16.465 1.00 98.06 100 THR A C 1
ATOM 783 O O . THR A 1 100 ? -7.451 3.289 16.263 1.00 98.06 100 THR A O 1
ATOM 786 N N . GLN A 1 101 ? -5.213 3.318 16.343 1.00 98.00 101 GLN A N 1
ATOM 787 C CA . GLN A 1 101 ? -5.086 1.880 16.053 1.00 98.00 101 GLN A CA 1
ATOM 788 C C . GLN A 1 101 ? -5.819 1.015 17.090 1.00 98.00 101 GLN A C 1
ATOM 790 O O . GLN A 1 101 ? -6.426 0.010 16.729 1.00 98.00 101 GLN A O 1
ATOM 795 N N . SER A 1 102 ? -5.809 1.424 18.361 1.00 98.12 102 SER A N 1
ATOM 796 C CA . SER A 1 102 ? -6.518 0.730 19.439 1.00 98.12 102 SER A CA 1
ATOM 797 C C . SER A 1 102 ? -8.036 0.883 19.333 1.00 98.12 102 SER A C 1
ATOM 799 O O . SER A 1 102 ? -8.749 -0.077 19.613 1.00 98.12 102 SER A O 1
ATOM 801 N N . ASN A 1 103 ? -8.544 2.036 18.874 1.00 98.06 103 ASN A N 1
ATOM 802 C CA . ASN A 1 103 ? -9.981 2.203 18.622 1.00 98.06 103 ASN A CA 1
ATOM 803 C C . ASN A 1 103 ? -10.455 1.283 17.496 1.00 98.06 103 ASN A C 1
ATOM 805 O O . ASN A 1 103 ? -11.421 0.546 17.681 1.00 98.06 103 ASN A O 1
ATOM 809 N N . LEU A 1 104 ? -9.737 1.265 16.366 1.00 98.19 104 LEU A N 1
ATOM 810 C CA . LEU A 1 104 ? -10.068 0.366 15.261 1.00 98.19 104 LEU A CA 1
ATOM 811 C C . LEU A 1 104 ? -9.971 -1.104 15.688 1.00 98.19 104 LEU A C 1
ATOM 813 O O . LEU A 1 104 ? -10.826 -1.907 15.328 1.00 98.19 104 LEU A O 1
ATOM 817 N N . ALA A 1 105 ? -8.956 -1.453 16.483 1.00 98.12 105 ALA A N 1
ATOM 818 C CA . ALA A 1 105 ? -8.807 -2.800 17.014 1.00 98.12 105 ALA A CA 1
ATOM 819 C C . ALA A 1 105 ? -10.008 -3.217 17.873 1.00 98.12 105 ALA A C 1
ATOM 821 O O . ALA A 1 105 ? -10.550 -4.299 17.664 1.00 98.12 105 ALA A O 1
ATOM 822 N N . ALA A 1 106 ? -10.444 -2.348 18.789 1.00 98.06 106 ALA A N 1
ATOM 823 C CA . ALA A 1 106 ? -11.596 -2.606 19.644 1.00 98.06 106 ALA A CA 1
ATOM 824 C C . ALA A 1 106 ? -12.881 -2.800 18.822 1.00 98.06 106 ALA A C 1
ATOM 826 O O . ALA A 1 106 ? -13.605 -3.766 19.047 1.00 98.06 106 ALA A O 1
ATOM 827 N N . MET A 1 107 ? -13.126 -1.944 17.825 1.00 97.19 107 MET A N 1
ATOM 828 C CA . MET A 1 107 ? -14.303 -2.058 16.952 1.00 97.19 107 MET A CA 1
ATOM 829 C C . MET A 1 107 ? -14.279 -3.312 16.074 1.00 97.19 107 MET A C 1
ATOM 831 O O . MET A 1 107 ? -15.320 -3.913 15.831 1.00 97.19 107 MET A O 1
ATOM 835 N N . ALA A 1 108 ? -13.097 -3.732 15.622 1.00 96.94 108 ALA A N 1
ATOM 836 C CA . ALA A 1 108 ? -12.926 -4.928 14.804 1.00 96.94 108 ALA A CA 1
ATOM 837 C C . ALA A 1 108 ? -12.756 -6.225 15.627 1.00 96.94 108 ALA A C 1
ATOM 839 O O . ALA A 1 108 ? -12.452 -7.270 15.049 1.00 96.94 108 ALA A O 1
ATOM 840 N N . GLY A 1 109 ? -12.902 -6.177 16.959 1.00 97.06 109 GLY A N 1
ATOM 841 C CA . GLY A 1 109 ? -12.767 -7.350 17.832 1.00 97.06 109 GLY A CA 1
ATOM 842 C C . GLY A 1 109 ? -11.360 -7.964 17.837 1.00 97.06 109 GLY A C 1
ATOM 843 O O . GLY A 1 109 ? -11.208 -9.183 17.893 1.00 97.06 109 GLY A O 1
ATOM 844 N N . THR A 1 110 ? -10.318 -7.137 17.728 1.00 97.31 110 THR A N 1
ATOM 845 C CA . THR A 1 110 ? -8.908 -7.553 17.674 1.00 97.31 110 THR A CA 1
ATOM 846 C C . THR A 1 110 ? -8.035 -6.709 18.613 1.00 97.31 110 THR A C 1
ATOM 848 O O . THR A 1 110 ? -8.539 -6.006 19.485 1.00 97.31 110 THR A O 1
ATOM 851 N N . ASN A 1 111 ? -6.708 -6.776 18.472 1.00 97.94 111 ASN A N 1
ATOM 852 C CA . ASN A 1 111 ? -5.759 -5.978 19.249 1.00 97.94 111 ASN A CA 1
ATOM 853 C C . ASN A 1 111 ? -4.937 -5.014 18.375 1.00 97.94 111 ASN A C 1
ATOM 855 O O . ASN A 1 111 ? -4.800 -5.190 17.162 1.00 97.94 111 ASN A O 1
ATOM 859 N N . GLN A 1 112 ? -4.362 -3.992 19.015 1.00 97.75 112 GLN A N 1
ATOM 860 C CA . GLN A 1 112 ? -3.580 -2.946 18.349 1.00 97.75 112 GLN A CA 1
ATOM 861 C C . GLN A 1 112 ? -2.407 -3.514 17.531 1.00 97.75 112 GLN A C 1
ATOM 863 O O . GLN A 1 112 ? -2.157 -3.052 16.419 1.00 97.75 112 GLN A O 1
ATOM 868 N N . ALA A 1 113 ? -1.713 -4.539 18.038 1.00 97.25 113 ALA A N 1
ATOM 869 C CA . ALA A 1 113 ? -0.567 -5.138 17.354 1.00 97.25 113 ALA A CA 1
ATOM 870 C C . ALA A 1 113 ? -0.963 -5.800 16.022 1.00 97.25 113 ALA A C 1
ATOM 872 O O . ALA A 1 113 ? -0.187 -5.783 15.065 1.00 97.25 113 ALA A O 1
ATOM 873 N N . VAL A 1 114 ? -2.178 -6.352 15.924 1.00 96.69 114 VAL A N 1
ATOM 874 C CA . VAL A 1 114 ? -2.723 -6.866 14.659 1.00 96.69 114 VAL A CA 1
ATOM 875 C C . VAL A 1 114 ? -2.942 -5.728 13.663 1.00 96.69 114 VAL A C 1
ATOM 877 O O . VAL A 1 114 ? -2.491 -5.844 12.524 1.00 96.69 114 VAL A O 1
ATOM 880 N N . ILE A 1 115 ? -3.557 -4.618 14.086 1.00 97.88 115 ILE A N 1
ATOM 881 C CA . ILE A 1 115 ? -3.756 -3.440 13.223 1.00 97.88 115 ILE A CA 1
ATOM 882 C C . ILE A 1 115 ? -2.410 -2.886 12.744 1.00 97.88 115 ILE A C 1
ATOM 884 O O . ILE A 1 115 ? -2.223 -2.673 11.549 1.00 97.88 115 ILE A O 1
ATOM 888 N N . GLN A 1 116 ? -1.431 -2.753 13.640 1.00 95.06 116 GLN A N 1
ATOM 889 C CA . GLN A 1 116 ? -0.087 -2.287 13.299 1.00 95.06 116 GLN A CA 1
ATOM 890 C C . GLN A 1 116 ? 0.601 -3.189 12.260 1.00 95.06 116 GLN A C 1
ATOM 892 O O . GLN A 1 116 ? 1.196 -2.690 11.306 1.00 95.06 116 GLN A O 1
ATOM 897 N N . LYS A 1 117 ? 0.506 -4.520 12.402 1.00 93.62 117 LYS A N 1
ATOM 898 C CA . LYS A 1 117 ? 1.056 -5.469 11.416 1.00 93.62 117 LYS A CA 1
ATOM 899 C C . LYS A 1 117 ? 0.397 -5.322 10.044 1.00 93.62 117 LYS A C 1
ATOM 901 O O . LYS A 1 117 ? 1.098 -5.415 9.041 1.00 93.62 117 LYS A O 1
ATOM 906 N N . ILE A 1 118 ? -0.916 -5.087 9.996 1.00 95.50 118 ILE A N 1
ATOM 907 C CA . ILE A 1 118 ? -1.654 -4.851 8.745 1.00 95.50 118 ILE A CA 1
ATOM 908 C C . ILE A 1 118 ? -1.194 -3.541 8.098 1.00 95.50 118 ILE A C 1
ATOM 910 O O . ILE A 1 118 ? -0.805 -3.542 6.933 1.00 95.50 118 ILE A O 1
ATOM 914 N N . GLU A 1 119 ? -1.174 -2.440 8.853 1.00 94.12 119 GLU A N 1
ATOM 915 C CA . GLU A 1 119 ? -0.775 -1.125 8.334 1.00 94.12 119 GLU A CA 1
ATOM 916 C C . GLU A 1 119 ? 0.678 -1.083 7.853 1.00 94.12 119 GLU A C 1
ATOM 918 O O . GLU A 1 119 ? 0.990 -0.380 6.897 1.00 94.12 119 GLU A O 1
ATOM 923 N N . ASN A 1 120 ? 1.558 -1.864 8.481 1.00 87.19 120 ASN A N 1
ATOM 924 C CA . ASN A 1 120 ? 2.958 -1.989 8.080 1.00 87.19 120 ASN A CA 1
ATOM 925 C C . ASN A 1 120 ? 3.184 -3.044 6.981 1.00 87.19 120 ASN A C 1
ATOM 927 O O . ASN A 1 120 ? 4.330 -3.364 6.686 1.00 87.19 120 ASN A O 1
ATOM 931 N N . GLY A 1 121 ? 2.127 -3.640 6.418 1.00 85.44 121 GLY A N 1
ATOM 932 C CA . GLY A 1 121 ? 2.228 -4.608 5.321 1.00 85.44 121 GLY A CA 1
ATOM 933 C C . GLY A 1 121 ? 2.701 -6.013 5.715 1.00 85.44 121 GLY A C 1
ATOM 934 O O . GLY A 1 121 ? 2.800 -6.882 4.856 1.00 85.44 121 GLY A O 1
ATOM 935 N N . HIS A 1 122 ? 2.925 -6.288 7.002 1.00 87.00 122 HIS A N 1
ATOM 936 C CA . HIS A 1 122 ? 3.315 -7.616 7.499 1.00 87.00 122 HIS A CA 1
ATOM 937 C C . HIS A 1 122 ? 2.154 -8.623 7.503 1.00 87.00 122 HIS A C 1
ATOM 939 O O . HIS A 1 122 ? 2.365 -9.816 7.707 1.00 87.00 122 HIS A O 1
ATOM 945 N N . SER A 1 123 ? 0.917 -8.152 7.315 1.00 89.31 123 SER A N 1
ATOM 946 C CA . SER A 1 123 ? -0.276 -8.989 7.191 1.00 89.31 123 SER A CA 1
ATOM 947 C C . SER A 1 123 ? -1.125 -8.513 6.016 1.00 89.31 123 SER A C 1
ATOM 949 O O . SER A 1 123 ? -1.869 -7.540 6.124 1.00 89.31 123 SER A O 1
ATOM 951 N N . THR A 1 124 ? -0.998 -9.199 4.881 1.00 85.19 124 THR A N 1
ATOM 952 C CA . THR A 1 124 ? -1.638 -8.821 3.609 1.00 85.19 124 THR A CA 1
ATOM 953 C C . THR A 1 124 ? -3.005 -9.470 3.391 1.00 85.19 124 THR A C 1
ATOM 955 O O . THR A 1 124 ? -3.759 -9.012 2.538 1.00 85.19 124 THR A O 1
ATOM 958 N N . ARG A 1 125 ? -3.348 -10.519 4.152 1.00 89.06 125 ARG A N 1
ATOM 959 C CA . ARG A 1 125 ? -4.653 -11.215 4.115 1.00 89.06 125 ARG A CA 1
ATOM 960 C C . ARG A 1 125 ? -5.162 -11.493 5.538 1.00 89.06 125 ARG A C 1
ATOM 962 O O . ARG A 1 125 ? -5.198 -12.648 5.970 1.00 89.06 125 ARG A O 1
ATOM 969 N N . PRO A 1 126 ? -5.476 -10.454 6.327 1.00 92.25 126 PRO A N 1
ATOM 970 C CA . PRO A 1 126 ? -5.839 -10.627 7.726 1.00 92.25 126 PRO A CA 1
ATOM 971 C C . PRO A 1 126 ? -7.207 -11.303 7.875 1.00 92.25 126 PRO A C 1
ATOM 973 O O . PRO A 1 126 ? -8.177 -10.910 7.240 1.00 92.25 126 PRO A O 1
ATOM 976 N N . ARG A 1 127 ? -7.320 -12.267 8.798 1.00 94.50 127 ARG A N 1
ATOM 977 C CA . ARG A 1 127 ? -8.606 -12.924 9.119 1.00 94.50 127 ARG A CA 1
ATOM 978 C C . ARG A 1 127 ? -9.672 -11.946 9.627 1.00 94.50 127 ARG A C 1
ATOM 980 O O . ARG A 1 127 ? -10.857 -12.186 9.457 1.00 94.50 127 ARG A O 1
ATOM 987 N N . VAL A 1 128 ? -9.238 -10.840 10.231 1.00 95.88 128 VAL A N 1
ATOM 988 C CA . VAL A 1 128 ? -10.099 -9.778 10.776 1.00 95.88 128 VAL A CA 1
ATOM 989 C C . VAL A 1 128 ? -10.532 -8.745 9.726 1.00 95.88 128 VAL A C 1
ATOM 991 O O . VAL A 1 128 ? -11.165 -7.758 10.081 1.00 95.88 128 VAL A O 1
ATOM 994 N N . LEU A 1 129 ? -10.198 -8.940 8.442 1.00 96.44 129 LEU A N 1
ATOM 995 C CA . LEU A 1 129 ? -10.475 -7.970 7.377 1.00 96.44 129 LEU A CA 1
ATOM 996 C C . LEU A 1 129 ? -11.949 -7.551 7.325 1.00 96.44 129 LEU A C 1
ATOM 998 O O . LEU A 1 129 ? -12.228 -6.359 7.265 1.00 96.44 129 LEU A O 1
ATOM 1002 N N . SER A 1 130 ? -12.880 -8.508 7.368 1.00 96.12 130 SER A N 1
ATOM 1003 C CA . SER A 1 130 ? -14.313 -8.205 7.286 1.00 96.12 130 SER A CA 1
ATOM 1004 C C . SER A 1 130 ? -14.772 -7.329 8.452 1.00 96.12 130 SER A C 1
ATOM 1006 O O . SER A 1 130 ? -15.510 -6.374 8.243 1.00 96.12 130 SER A O 1
ATOM 1008 N N . ALA A 1 131 ? -14.276 -7.592 9.665 1.00 97.25 131 ALA A N 1
ATOM 1009 C CA . ALA A 1 131 ? -14.588 -6.781 10.841 1.00 97.25 131 ALA A CA 1
ATOM 1010 C C . ALA A 1 131 ? -13.991 -5.365 10.740 1.00 97.25 131 ALA A C 1
ATOM 1012 O O . ALA A 1 131 ? -14.646 -4.393 11.101 1.00 97.25 131 ALA A O 1
ATOM 1013 N N . ILE A 1 132 ? -12.777 -5.232 10.189 1.00 97.44 132 ILE A N 1
ATOM 1014 C CA . ILE A 1 132 ? -12.162 -3.926 9.904 1.00 97.44 132 ILE A CA 1
ATOM 1015 C C . ILE A 1 132 ? -12.982 -3.154 8.862 1.00 97.44 132 ILE A C 1
ATOM 1017 O O . ILE A 1 132 ? -13.199 -1.957 9.025 1.00 97.44 132 ILE A O 1
ATOM 1021 N N . ALA A 1 133 ? -13.443 -3.822 7.803 1.00 96.44 133 ALA A N 1
ATOM 1022 C CA . ALA A 1 133 ? -14.240 -3.203 6.748 1.00 96.44 133 ALA A CA 1
ATOM 1023 C C . ALA A 1 133 ? -15.575 -2.666 7.283 1.00 96.44 133 ALA A C 1
ATOM 1025 O O . ALA A 1 133 ? -15.928 -1.525 6.995 1.00 96.44 133 ALA A O 1
ATOM 1026 N N . VAL A 1 134 ? -16.251 -3.438 8.141 1.00 95.94 134 VAL A N 1
ATOM 1027 C CA . VAL A 1 134 ? -17.464 -3.001 8.850 1.00 95.94 134 VAL A CA 1
ATOM 1028 C C . VAL A 1 134 ? -17.170 -1.804 9.756 1.00 95.94 134 VAL A C 1
ATOM 1030 O O . VAL A 1 134 ? -17.863 -0.795 9.675 1.00 95.94 134 VAL A O 1
ATOM 1033 N N . ALA A 1 135 ? -16.111 -1.863 10.570 1.00 96.19 135 ALA A N 1
ATOM 1034 C CA . ALA A 1 135 ? -15.743 -0.769 11.474 1.00 96.19 135 ALA A CA 1
ATOM 1035 C C . ALA A 1 135 ? -15.397 0.542 10.741 1.00 96.19 135 ALA A C 1
ATOM 1037 O O . ALA A 1 135 ? -15.596 1.624 11.287 1.00 96.19 135 ALA A O 1
ATOM 1038 N N . LEU A 1 136 ? -14.874 0.446 9.515 1.00 95.69 136 LEU A N 1
ATOM 1039 C CA . LEU A 1 136 ? -14.537 1.585 8.655 1.00 95.69 136 LEU A CA 1
ATOM 1040 C C . LEU A 1 136 ? -15.651 1.947 7.660 1.00 95.69 136 LEU A C 1
ATOM 1042 O O . LEU A 1 136 ? -15.459 2.863 6.863 1.00 95.69 136 LEU A O 1
ATOM 1046 N N . ASN A 1 137 ? -16.786 1.245 7.705 1.00 94.81 137 ASN A N 1
ATOM 1047 C CA . ASN A 1 137 ? -17.930 1.419 6.814 1.00 94.81 137 ASN A CA 1
ATOM 1048 C C . ASN A 1 137 ? -17.561 1.392 5.316 1.00 94.81 137 ASN A C 1
ATOM 1050 O O . ASN A 1 137 ? -17.875 2.310 4.558 1.00 94.81 137 ASN A O 1
ATOM 1054 N N . VAL A 1 138 ? -16.849 0.345 4.892 1.00 94.94 138 VAL A N 1
ATOM 1055 C CA . VAL A 1 138 ? -16.440 0.135 3.494 1.00 94.94 138 VAL A CA 1
ATOM 1056 C C . VAL A 1 138 ? -16.636 -1.314 3.062 1.00 94.94 138 VAL A C 1
ATOM 1058 O O . VAL A 1 138 ? -16.679 -2.232 3.880 1.00 94.94 138 VAL A O 1
ATOM 1061 N N . ASN A 1 139 ? -16.682 -1.540 1.753 1.00 94.50 139 ASN A N 1
ATOM 1062 C CA . ASN A 1 139 ? -16.696 -2.882 1.189 1.00 94.50 139 ASN A CA 1
ATOM 1063 C C . ASN A 1 139 ? -15.389 -3.649 1.509 1.00 94.50 139 ASN A C 1
ATOM 1065 O O . ASN A 1 139 ? 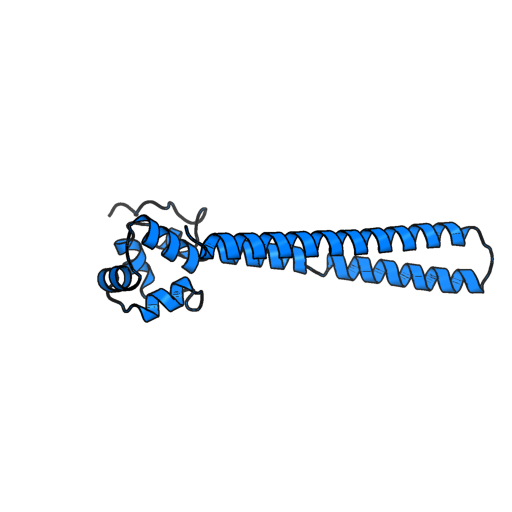-14.295 -3.133 1.249 1.00 94.50 139 ASN A O 1
ATOM 1069 N N . PRO A 1 140 ? -15.455 -4.897 2.017 1.00 93.81 140 PRO A N 1
ATOM 1070 C CA . PRO A 1 140 ? -14.266 -5.682 2.356 1.00 93.81 140 PRO A CA 1
ATOM 1071 C C . PRO A 1 140 ? -13.418 -6.074 1.138 1.00 93.81 140 PRO A C 1
ATOM 1073 O O . PRO A 1 140 ? -12.191 -6.110 1.240 1.00 93.81 140 PRO A O 1
ATOM 1076 N N . ALA A 1 141 ? -14.036 -6.335 -0.018 1.00 90.56 141 ALA A N 1
ATOM 1077 C CA . ALA A 1 141 ? -13.315 -6.636 -1.252 1.00 90.56 141 ALA A CA 1
ATOM 1078 C C . ALA A 1 141 ? -12.565 -5.399 -1.764 1.00 90.56 141 ALA A C 1
ATOM 1080 O O . ALA A 1 141 ? -11.385 -5.496 -2.109 1.00 90.56 141 ALA A O 1
ATOM 1081 N N . TRP A 1 142 ?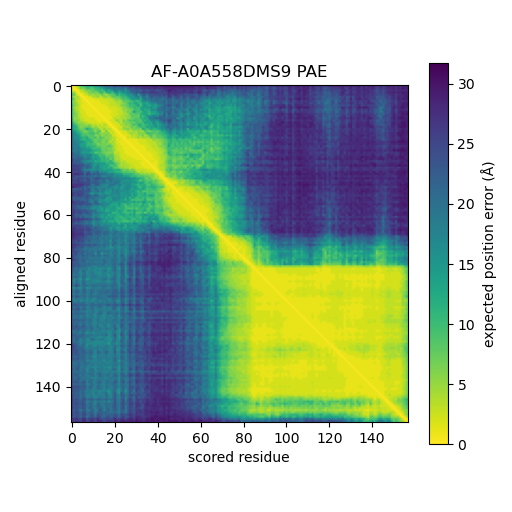 -13.197 -4.222 -1.717 1.00 93.38 142 TRP A N 1
ATOM 1082 C CA . TRP A 1 142 ? -12.515 -2.963 -2.028 1.00 93.38 142 TRP A CA 1
ATOM 1083 C C . TRP A 1 142 ? -11.389 -2.678 -1.026 1.00 93.38 142 TRP A C 1
ATOM 1085 O O . TRP A 1 142 ? -10.286 -2.305 -1.416 1.00 93.38 142 TRP A O 1
ATOM 1095 N N . LEU A 1 143 ? -11.601 -2.923 0.270 1.00 93.50 143 LEU A N 1
ATOM 1096 C CA . LEU A 1 143 ? -10.551 -2.725 1.268 1.00 93.50 143 LEU A CA 1
ATOM 1097 C C . LEU A 1 143 ? -9.336 -3.632 0.992 1.00 93.50 143 LEU A C 1
ATOM 1099 O O . LEU A 1 143 ? -8.192 -3.179 1.095 1.00 93.50 143 LEU A O 1
ATOM 1103 N N . GLN A 1 144 ? -9.567 -4.879 0.569 1.00 91.38 144 GLN A N 1
ATOM 1104 C CA . GLN A 1 144 ? -8.516 -5.844 0.235 1.00 91.38 144 GLN A CA 1
ATOM 1105 C C . GLN A 1 144 ? -7.760 -5.511 -1.054 1.00 91.38 144 GLN A C 1
ATOM 1107 O O . GLN A 1 144 ? -6.531 -5.604 -1.067 1.00 91.38 144 GLN A O 1
ATOM 1112 N N . PHE A 1 145 ? -8.463 -5.137 -2.123 1.00 88.31 145 PHE A N 1
ATOM 1113 C CA . PHE A 1 145 ? -7.885 -5.075 -3.472 1.00 88.31 145 PHE A CA 1
ATOM 1114 C C . PHE A 1 145 ? -7.809 -3.662 -4.062 1.00 88.31 145 PHE A C 1
ATOM 1116 O O . PHE A 1 145 ? -6.981 -3.413 -4.933 1.00 88.31 145 PHE A O 1
ATOM 1123 N N . GLY A 1 146 ? -8.578 -2.716 -3.528 1.00 85.75 146 GLY A N 1
ATOM 1124 C CA . GLY A 1 146 ? -8.660 -1.340 -4.006 1.00 85.75 146 GLY A CA 1
ATOM 1125 C C . GLY A 1 146 ? -9.671 -1.149 -5.136 1.00 85.75 146 GLY A C 1
ATOM 1126 O O . GLY A 1 146 ? -10.528 -1.998 -5.393 1.00 85.75 146 GLY A O 1
ATOM 1127 N N . ASP A 1 147 ? -9.570 0.006 -5.789 1.00 75.69 147 ASP A N 1
ATOM 1128 C CA . ASP A 1 147 ? -10.452 0.412 -6.883 1.00 75.69 147 ASP A CA 1
ATOM 1129 C C . ASP A 1 147 ? -10.349 -0.539 -8.090 1.00 75.69 147 ASP A C 1
ATOM 1131 O O . ASP A 1 147 ? -9.291 -1.107 -8.366 1.00 75.69 147 ASP A O 1
ATOM 1135 N N . GLY A 1 148 ? -11.459 -0.718 -8.814 1.00 77.31 148 GLY A N 1
ATOM 1136 C CA . GLY A 1 148 ? -11.554 -1.609 -9.981 1.00 77.31 148 GLY A CA 1
ATOM 1137 C C . GLY A 1 148 ? -11.940 -3.059 -9.661 1.00 77.31 148 GLY A C 1
ATOM 1138 O O . GLY A 1 148 ? -12.352 -3.780 -10.565 1.00 77.31 148 GLY A O 1
ATOM 1139 N N . PHE A 1 149 ? -11.877 -3.474 -8.391 1.00 74.56 149 PHE A N 1
ATOM 1140 C CA . PHE A 1 149 ? -12.322 -4.804 -7.947 1.00 74.56 149 PHE A CA 1
ATOM 1141 C C . PHE A 1 149 ? -13.707 -4.798 -7.291 1.00 74.56 149 PHE A C 1
ATOM 1143 O O . PHE A 1 149 ? -14.432 -5.786 -7.379 1.00 74.56 149 PHE A O 1
ATOM 1150 N N . ALA A 1 150 ? -14.069 -3.705 -6.619 1.00 82.06 150 ALA A N 1
ATOM 1151 C CA . ALA A 1 150 ? -15.382 -3.495 -6.016 1.00 82.06 150 ALA A CA 1
ATOM 1152 C C . ALA A 1 150 ? -15.624 -1.996 -5.786 1.00 82.06 150 ALA A C 1
ATOM 1154 O O . ALA A 1 150 ? -14.674 -1.210 -5.743 1.00 82.06 150 ALA A O 1
ATOM 1155 N N . ASN A 1 151 ? -16.885 -1.607 -5.592 1.00 86.19 151 AS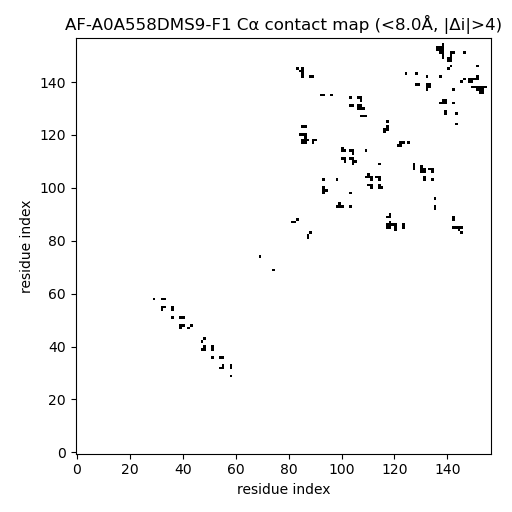N A N 1
ATOM 1156 C CA . ASN A 1 151 ? -17.220 -0.263 -5.127 1.00 86.19 151 ASN A CA 1
ATOM 1157 C C . ASN A 1 151 ? -16.779 -0.086 -3.668 1.00 86.19 151 ASN A C 1
ATOM 1159 O O . ASN A 1 151 ? -16.842 -1.029 -2.880 1.00 86.19 151 ASN A O 1
ATOM 1163 N N . LYS A 1 152 ? -16.334 1.125 -3.311 1.00 87.50 152 LYS A N 1
ATOM 1164 C CA . LYS A 1 152 ? -15.909 1.460 -1.941 1.00 87.50 152 LYS A CA 1
ATOM 1165 C C . LYS A 1 152 ? -17.060 1.374 -0.939 1.00 87.50 152 LYS A C 1
ATOM 1167 O O . LYS A 1 152 ? -16.839 1.001 0.214 1.00 87.50 152 LYS A O 1
ATOM 1172 N N . GLU A 1 153 ? -1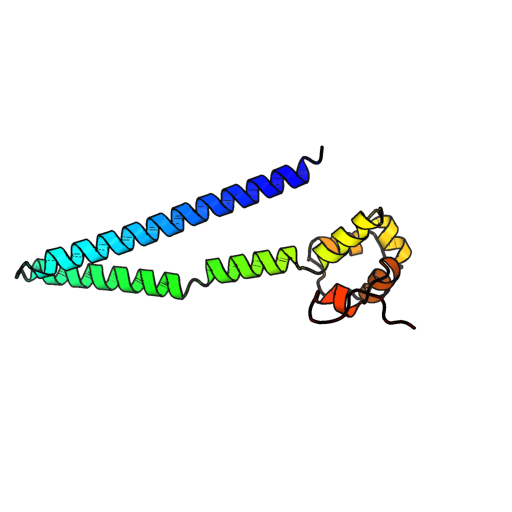8.251 1.760 -1.377 1.00 88.69 153 GLU A N 1
ATOM 1173 C CA . GLU A 1 153 ? -19.452 1.785 -0.552 1.00 88.69 153 GLU A CA 1
ATOM 1174 C C . GLU A 1 153 ? -19.795 0.383 -0.033 1.00 88.69 153 GLU A C 1
ATOM 1176 O O . GLU A 1 153 ? -19.549 -0.601 -0.741 1.00 88.69 153 GLU A O 1
ATOM 1181 N N . PRO A 1 154 ? -20.315 0.268 1.202 1.00 82.19 154 PRO A N 1
ATOM 1182 C CA . PRO A 1 154 ? -20.769 -1.007 1.741 1.00 82.19 154 PRO A CA 1
ATOM 1183 C C . PRO A 1 154 ? -21.731 -1.703 0.773 1.00 82.19 154 PRO A C 1
ATOM 1185 O O . PRO A 1 154 ? -22.500 -1.051 0.075 1.00 82.19 154 PRO A O 1
ATOM 1188 N N . LEU A 1 155 ? -21.693 -3.036 0.729 1.00 66.56 155 LEU A N 1
ATOM 1189 C CA . LEU A 1 155 ? -22.774 -3.780 0.089 1.00 66.56 155 LEU A CA 1
ATOM 1190 C C . LEU A 1 155 ? -23.999 -3.609 0.984 1.00 66.56 155 LEU A C 1
ATOM 1192 O O . LEU A 1 155 ? -23.965 -4.102 2.114 1.00 66.56 155 LEU A O 1
ATOM 1196 N N . ASP A 1 156 ? -25.012 -2.888 0.499 1.00 65.56 156 ASP A N 1
ATOM 1197 C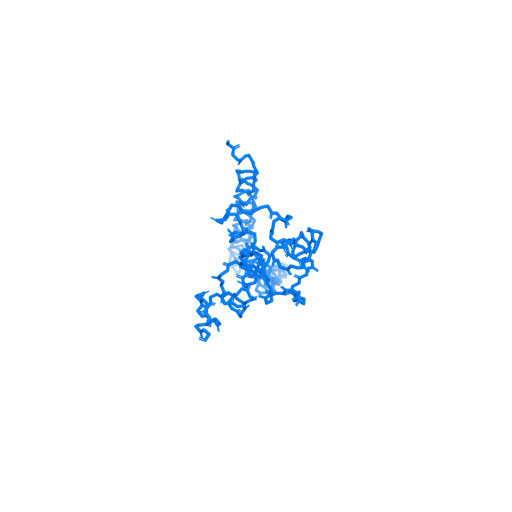 CA . ASP A 1 156 ? -26.314 -2.795 1.161 1.00 65.56 156 ASP A CA 1
ATOM 1198 C C . ASP A 1 156 ? -26.756 -4.206 1.576 1.00 65.56 156 ASP A C 1
ATOM 1200 O O . ASP A 1 156 ? -26.728 -5.143 0.770 1.00 65.56 156 ASP A O 1
ATOM 1204 N N . HIS A 1 157 ? -27.026 -4.360 2.873 1.00 54.91 157 HIS A N 1
ATOM 1205 C CA . HIS A 1 157 ? -27.391 -5.624 3.512 1.00 54.91 157 HIS A CA 1
ATOM 1206 C C . HIS A 1 157 ? -28.841 -6.003 3.221 1.00 54.91 157 HIS A C 1
ATOM 1208 O O . HIS A 1 157 ? -29.707 -5.102 3.309 1.00 54.91 157 HIS A O 1
#

Radius of gyration: 25.49 Å; Cα contacts (8 Å, |Δi|>4): 117; chains: 1; bounding box: 71×34×62 Å

pLDDT: mean 71.67, std 19.93, range [41.41, 98.19]

Foldseek 3Di:
DPPPVVVVVVVVVVVVVVVVVVVVVLVVVLVVLVVVLVVLVPPPDPVSVVVSVVSVVVSVVSVVVVVVPCVVVVVVVVVVCLCQALLNLLVVLCVVVPHDLQRLQVQLVHHSVLNVCRNVVVPLDDPSQVSSCVSSQFDSQCSNRNPPRDDGHHDDD

Secondary structure (DSSP, 8-state):
--HHHHHHHHHHHHHHHHHHHHHHHHHHHHHHHHHHHHHHHT---HHHHHHHHHHHHHHHHHHHHHHH-THHHHHHHHHHHHHTSHHHHHHHHHHHTT--HHHHHHHTTS-HHHHHHHHTTS-SS-TTHHHHHHHTTS-HHHHHH-TTTS-SS----

Sequence (157 aa):
MDKSNDTQQVKHTINQLITCDIEQGIDDAIETLQMTAERLESLDDPGIKNALRALERCASRLEQHYVKNDMAKARTALYLAAEKGLGVRVRRLREGVGFTQSNLAAMAGTNQAVIQKIENGHSTRPRVLSAIAVALNVNPAWLQFGDGFANKEPLDH

InterPro domains:
  IPR001387 Cro/C1-type, helix-turn-helix domain [PF01381] (90-143)
  IPR001387 Cro/C1-type, helix-turn-helix domain [PS50943] (90-143)
  IPR001387 Cro/C1-type, helix-turn-helix domain [SM00530] (89-143)
  IPR001387 Cro/C1-type, helix-turn-helix domain [cd00093] (87-143)
  IPR010982 Lambda repressor-like, DNA-binding domain superfamily [G3DSA:1.10.260.40] (84-151)
  IPR010982 Lambda repressor-like, DNA-binding domain superfamily [SSF47413] (86-146)

Organism: NCBI:txid191960

Mean predicted aligned error: 15.42 Å

Nearest PDB structures (foldseek):
  2cro-assembly1_A  TM=9.903E-01  e=2.980E-05  Phage 434
  1per-assembly1_L  TM=9.876E-01  e=1.949E-04  Phage 434
  1zug-assembly1_A  TM=9.371E-01  e=7.621E-05  Phage 434
  1r69-assembly1_A  TM=9.798E-01  e=2.715E-04  Phage 434
  1sq8-assembly1_A  TM=9.551E-01  e=2.060E-04  Phage 434